Protein AF-W1Y203-F1 (afdb_monomer)

Radius of gyration: 29.79 Å; Cα contacts (8 Å, |Δi|>4): 24; chains: 1; bounding box: 66×45×80 Å

pLDDT: mean 70.26, std 14.31, range [42.28, 87.81]

Solvent-accessible surface area (backbone atoms only — not comparable to full-atom values): 5738 Å² total; per-residue (Å²): 137,87,85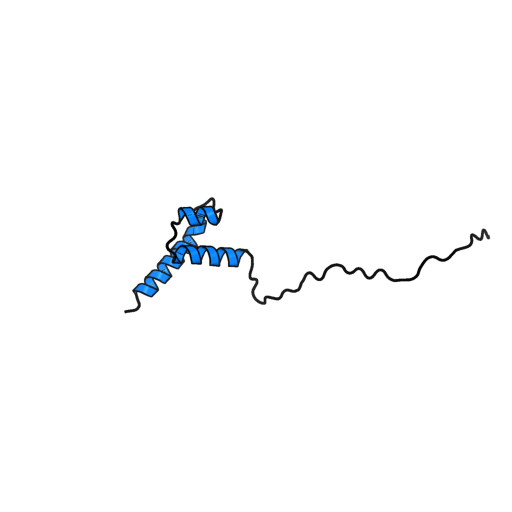,89,77,83,84,81,91,81,80,90,80,83,85,76,79,82,76,67,98,80,75,87,76,86,52,100,57,89,81,40,77,64,54,55,53,52,54,54,52,51,52,42,52,74,71,66,50,57,65,71,57,55,33,61,76,70,67,48,88,54,72,70,80,51,45,65,60,51,52,52,49,52,51,54,52,50,55,62,70,68,59,130

Organism: NCBI:txid408170

Sequence (84 aa):
VNHATALPLRTKTGFVTLTGISRLRICTIAVSAHTFRHSHIMHMLYHRQPRKVIQALAGHRDPRSMEVYTRVFALDMAATLAVP

Nearest PDB structures (foldseek):
  2r0q-assembly1_F  TM=8.733E-01  e=9.340E+00  Staphylococcus aureus

InterPro domains:
  IPR002104 Integrase, catalytic domain [PF00589] (30-73)
  IPR002104 Integrase, catalytic domain [PS51898] (1-82)
  IPR011010 DNA breaking-rejoining enzyme, catalytic core [SSF56349] (28-74)
  IPR013762 Integrase-like, catalytic domain superfamily [G3DSA:1.10.443.10] (8-83)

Foldseek 3Di:
DDDDDDDDDDDDDDDPPPPDPPDPPVDPDPPDVVVVLVVVLLVCVVVVHPLVVSCVVSVPPDCVVVVVSVVVVVVVVVVVVPPD

Structure (mmCIF, N/CA/C/O backbone):
data_AF-W1Y203-F1
#
_entry.id   AF-W1Y203-F1
#
loop_
_atom_site.group_PDB
_atom_site.id
_atom_site.type_symbol
_atom_site.label_atom_id
_atom_site.label_alt_id
_atom_site.label_comp_id
_atom_site.label_asym_id
_atom_site.label_entity_id
_atom_site.label_seq_id
_atom_site.pdbx_PDB_ins_code
_atom_site.Cartn_x
_atom_site.Cartn_y
_atom_site.Cartn_z
_atom_site.occupancy
_atom_site.B_iso_or_equiv
_atom_site.auth_seq_id
_atom_site.auth_comp_id
_atom_site.auth_asym_id
_atom_site.auth_atom_id
_atom_site.pdbx_PDB_model_num
ATOM 1 N N . VAL A 1 1 ? 51.460 30.615 53.982 1.00 49.81 1 VAL A N 1
ATOM 2 C CA . VAL A 1 1 ? 52.115 29.345 53.595 1.00 49.81 1 VAL A CA 1
ATOM 3 C C . VAL A 1 1 ? 51.698 28.291 54.614 1.00 49.81 1 VAL A C 1
ATOM 5 O O . VAL A 1 1 ? 51.899 28.525 55.795 1.00 49.81 1 VAL A O 1
ATOM 8 N N . ASN A 1 2 ? 51.087 27.199 54.135 1.00 46.75 2 ASN A N 1
ATOM 9 C CA . ASN A 1 2 ? 50.769 25.933 54.825 1.00 46.75 2 ASN A CA 1
ATOM 10 C C . ASN A 1 2 ? 49.530 25.865 55.741 1.00 46.75 2 ASN A C 1
ATOM 12 O O . ASN A 1 2 ? 49.631 26.006 56.952 1.00 46.75 2 ASN A O 1
ATOM 16 N N . HIS A 1 3 ? 48.394 25.456 55.168 1.00 47.28 3 HIS A N 1
ATOM 17 C CA . HIS A 1 3 ? 47.428 24.609 55.877 1.00 47.28 3 HIS A CA 1
ATOM 18 C C . HIS A 1 3 ? 47.245 23.316 55.077 1.00 47.28 3 HIS A C 1
ATOM 20 O O . HIS A 1 3 ? 46.551 23.282 54.064 1.00 47.28 3 HIS A O 1
ATOM 26 N N . ALA A 1 4 ? 47.934 22.264 55.515 1.00 52.38 4 ALA A N 1
ATOM 27 C CA . ALA A 1 4 ? 47.764 20.912 55.013 1.00 52.38 4 ALA A CA 1
ATOM 28 C C . ALA A 1 4 ? 46.403 20.368 55.470 1.00 52.38 4 ALA A C 1
ATOM 30 O O . ALA A 1 4 ? 46.127 20.312 56.666 1.00 52.38 4 ALA A O 1
ATOM 31 N N . THR A 1 5 ? 45.563 19.951 54.527 1.00 53.91 5 THR A N 1
ATOM 32 C CA . THR A 1 5 ? 44.390 19.111 54.798 1.00 53.91 5 THR A CA 1
ATOM 33 C C . THR A 1 5 ? 44.552 17.808 54.027 1.00 53.91 5 THR A C 1
ATOM 35 O O . THR A 1 5 ? 44.712 17.791 52.808 1.00 53.91 5 THR A O 1
ATOM 38 N N . ALA A 1 6 ? 44.628 16.723 54.792 1.00 55.72 6 ALA A N 1
ATOM 39 C CA . ALA A 1 6 ? 44.945 15.378 54.349 1.00 55.72 6 ALA A CA 1
ATOM 40 C C . ALA A 1 6 ? 43.836 14.767 53.473 1.00 55.72 6 ALA A C 1
ATOM 42 O O . ALA A 1 6 ? 42.650 14.887 53.780 1.00 55.72 6 ALA A O 1
A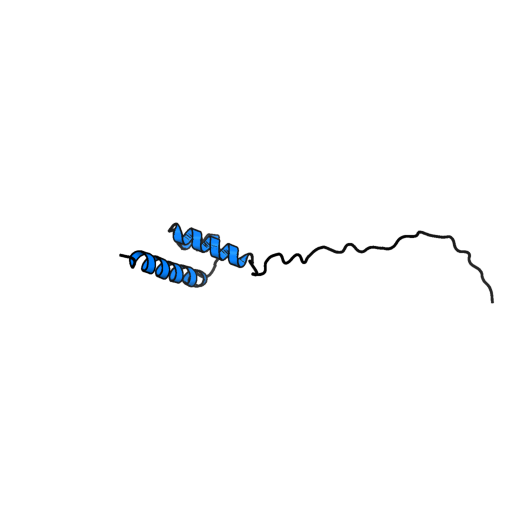TOM 43 N N . LEU A 1 7 ? 44.243 14.060 52.413 1.00 61.03 7 LEU A N 1
ATOM 44 C CA . LEU A 1 7 ? 43.398 13.120 51.667 1.00 61.03 7 LEU A CA 1
ATOM 45 C C . LEU A 1 7 ? 42.948 11.954 52.564 1.00 61.03 7 LEU A C 1
ATOM 47 O O . LEU A 1 7 ? 43.723 11.483 53.399 1.00 61.03 7 LEU A O 1
ATOM 51 N N . PRO A 1 8 ? 41.790 11.353 52.242 1.00 49.78 8 PRO A N 1
ATOM 52 C CA . PRO A 1 8 ? 41.826 9.916 51.982 1.00 49.78 8 PRO A CA 1
ATOM 53 C C . PRO A 1 8 ? 41.101 9.493 50.689 1.00 49.78 8 PRO A C 1
ATOM 55 O O . PRO A 1 8 ? 39.923 9.757 50.468 1.00 49.78 8 PRO A O 1
ATOM 58 N N . LEU A 1 9 ? 41.883 8.808 49.849 1.00 56.00 9 LEU A N 1
ATOM 59 C CA . LEU A 1 9 ? 41.576 7.742 48.883 1.00 56.00 9 LEU A CA 1
ATOM 60 C C . LEU A 1 9 ? 40.091 7.394 48.644 1.00 56.00 9 LEU A C 1
ATOM 62 O O . LEU A 1 9 ? 39.435 6.806 49.504 1.00 56.00 9 LEU A O 1
ATOM 66 N N . ARG A 1 10 ? 39.609 7.586 47.403 1.00 43.44 10 ARG A N 1
ATOM 67 C CA . ARG A 1 10 ? 38.373 6.945 46.924 1.00 43.44 10 ARG A CA 1
ATOM 68 C C . ARG A 1 10 ? 38.426 6.555 45.437 1.00 43.44 10 ARG A C 1
ATOM 70 O O . ARG A 1 10 ? 38.357 7.389 44.547 1.00 43.44 10 ARG A O 1
ATOM 77 N N . THR A 1 11 ? 38.554 5.238 45.261 1.00 49.91 11 THR A N 1
ATOM 78 C CA . THR A 1 11 ? 38.112 4.344 44.170 1.00 49.91 11 THR A CA 1
ATOM 79 C C . THR A 1 11 ? 38.584 4.570 42.728 1.00 49.91 11 THR A C 1
ATOM 81 O O . THR A 1 11 ? 38.124 5.450 42.008 1.00 49.91 11 THR A O 1
ATOM 84 N N . LYS A 1 12 ? 39.416 3.612 42.297 1.00 51.19 12 LYS A N 1
ATOM 85 C CA . LYS A 1 12 ? 39.644 3.161 40.921 1.00 51.19 12 LYS A CA 1
ATOM 86 C C . LYS A 1 12 ? 38.331 2.917 40.162 1.00 51.19 12 LYS A C 1
ATOM 88 O O . LYS A 1 12 ? 37.398 2.353 40.732 1.00 51.19 12 LYS A O 1
ATOM 93 N N . THR A 1 13 ? 38.408 3.124 38.846 1.00 46.12 13 THR A N 1
ATOM 94 C CA . THR A 1 13 ? 37.827 2.312 37.749 1.00 46.12 13 THR A CA 1
ATOM 95 C C . THR A 1 13 ? 36.970 3.150 36.805 1.00 46.12 13 THR A C 1
ATOM 97 O O . THR A 1 13 ? 35.988 3.766 37.203 1.00 46.12 13 THR A O 1
ATOM 100 N N . GLY A 1 14 ? 37.415 3.190 35.548 1.00 46.28 14 GLY A N 1
ATOM 101 C CA . GLY A 1 14 ? 36.886 4.022 34.479 1.00 46.28 14 GLY A CA 1
ATOM 102 C C . GLY A 1 14 ? 35.400 3.813 34.220 1.00 46.28 14 GLY A C 1
ATOM 103 O O . GLY A 1 14 ? 34.888 2.696 34.199 1.00 46.28 14 GLY A O 1
ATOM 104 N N . PHE A 1 15 ? 34.726 4.929 33.982 1.00 42.28 15 PHE A N 1
ATOM 105 C CA . PHE A 1 15 ? 33.361 4.963 33.501 1.00 42.28 15 PHE A CA 1
ATOM 106 C C . PHE A 1 15 ? 33.378 4.610 32.007 1.00 42.28 15 PHE A C 1
ATOM 108 O O . PHE A 1 15 ? 33.566 5.468 31.147 1.00 42.28 15 PHE A O 1
ATOM 115 N N . VAL A 1 16 ? 33.261 3.319 31.690 1.00 56.06 16 VAL A N 1
ATOM 116 C CA . VAL A 1 16 ? 32.920 2.875 30.334 1.00 56.06 16 VAL A CA 1
ATOM 117 C C . VAL A 1 16 ? 31.450 3.221 30.128 1.00 56.06 16 VAL A C 1
ATOM 119 O O . VAL A 1 16 ? 30.563 2.492 30.569 1.00 56.06 16 VAL A O 1
ATOM 122 N N . THR A 1 17 ? 31.177 4.356 29.485 1.00 53.22 17 THR A N 1
ATOM 123 C CA . THR A 1 17 ? 29.821 4.699 29.057 1.00 53.22 17 THR A CA 1
ATOM 124 C C . THR A 1 17 ? 29.430 3.773 27.907 1.00 53.22 17 THR A C 1
ATOM 126 O O . THR A 1 17 ? 29.724 4.029 26.742 1.00 53.22 17 THR A O 1
ATOM 129 N N . LEU A 1 18 ? 28.774 2.665 28.240 1.00 56.75 18 LEU A N 1
ATOM 130 C CA . LEU A 1 18 ? 28.115 1.762 27.297 1.00 56.75 18 LEU A CA 1
ATOM 131 C C . LEU A 1 18 ? 26.821 2.421 26.781 1.00 56.75 18 LEU A C 1
ATOM 133 O O . LEU A 1 18 ? 25.714 1.946 27.023 1.00 56.75 18 LEU A O 1
ATOM 137 N N . THR A 1 19 ? 26.938 3.549 26.075 1.00 56.91 19 THR A N 1
ATOM 138 C CA . THR A 1 19 ? 25.795 4.134 25.365 1.00 56.91 19 THR A CA 1
ATOM 139 C C . THR A 1 19 ? 25.620 3.404 24.042 1.00 56.91 19 THR A C 1
ATOM 141 O O . THR A 1 19 ? 26.226 3.750 23.034 1.00 56.91 19 THR A O 1
ATOM 144 N N . GLY A 1 20 ? 24.764 2.387 24.075 1.00 48.03 20 GLY A N 1
ATOM 145 C CA . GLY A 1 20 ? 23.831 2.103 22.992 1.00 48.03 20 GLY A CA 1
ATOM 146 C C . GLY A 1 20 ? 24.444 1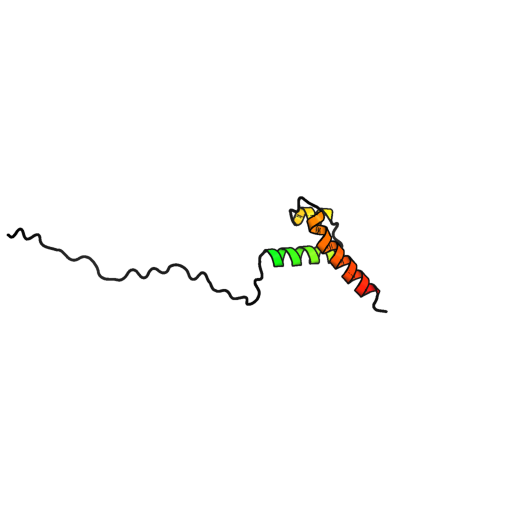.721 21.649 1.00 48.03 20 GLY A C 1
ATOM 147 O O . GLY A 1 20 ? 24.640 2.546 20.759 1.00 48.03 20 GLY A O 1
ATOM 148 N N . ILE A 1 21 ? 24.573 0.415 21.447 1.00 60.06 21 ILE A N 1
ATOM 149 C CA . ILE A 1 21 ? 24.532 -0.223 20.131 1.00 60.06 21 ILE A CA 1
ATOM 150 C C . ILE A 1 21 ? 23.213 0.204 19.457 1.00 60.06 21 ILE A C 1
ATOM 152 O O . ILE A 1 21 ? 22.155 -0.359 19.712 1.00 60.06 21 ILE A O 1
ATOM 156 N N . SER A 1 22 ? 23.227 1.267 18.654 1.00 52.16 22 SER A N 1
ATOM 157 C CA . SER A 1 22 ? 22.024 1.774 17.969 1.00 52.16 22 SER A CA 1
ATOM 158 C C . SER A 1 22 ? 22.315 2.259 16.557 1.00 52.16 22 SER A C 1
ATOM 160 O O . SER A 1 22 ? 21.754 3.243 16.078 1.00 52.16 22 SER A O 1
ATOM 162 N N . ARG A 1 23 ? 23.175 1.534 15.837 1.00 54.38 23 ARG A N 1
ATOM 163 C CA . ARG A 1 23 ? 23.209 1.673 14.380 1.00 54.38 23 ARG A CA 1
ATOM 164 C C . ARG A 1 23 ? 23.672 0.427 13.649 1.00 54.38 23 ARG A C 1
ATOM 166 O O . ARG A 1 23 ? 24.473 0.508 12.724 1.00 54.38 23 ARG A O 1
ATOM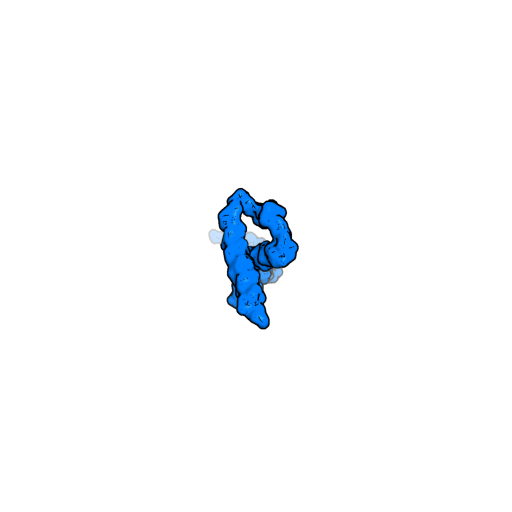 173 N N . LEU A 1 24 ? 23.100 -0.722 14.001 1.00 54.34 24 LEU A N 1
ATOM 174 C CA . LEU A 1 24 ? 23.110 -1.856 13.086 1.00 54.34 24 LEU A CA 1
ATOM 175 C C . LEU A 1 24 ? 22.147 -1.537 11.925 1.00 54.34 24 LEU A C 1
ATOM 177 O O . LEU A 1 24 ? 20.971 -1.885 11.950 1.00 54.34 24 LEU A O 1
ATOM 181 N N . ARG A 1 25 ? 22.615 -0.792 10.915 1.00 53.50 25 ARG A N 1
ATOM 182 C CA . ARG A 1 25 ? 21.913 -0.673 9.627 1.00 53.50 25 ARG A CA 1
ATOM 183 C C . ARG A 1 25 ? 22.181 -1.951 8.836 1.00 53.50 25 ARG A C 1
ATOM 185 O O . ARG A 1 25 ? 23.065 -1.991 7.994 1.00 53.50 25 ARG A O 1
ATOM 192 N N . ILE A 1 26 ? 21.411 -2.987 9.145 1.00 60.75 26 ILE A N 1
ATOM 193 C CA . ILE A 1 26 ? 21.449 -4.304 8.488 1.00 60.75 26 ILE A CA 1
ATOM 194 C C . ILE A 1 26 ? 20.729 -4.352 7.132 1.00 60.75 26 ILE A C 1
ATOM 196 O O . ILE A 1 26 ? 20.629 -5.422 6.547 1.00 60.75 26 ILE A O 1
ATOM 200 N N . CYS A 1 27 ? 20.260 -3.230 6.580 1.00 48.19 27 CYS A N 1
ATOM 201 C CA . CYS A 1 27 ? 19.609 -3.245 5.271 1.00 48.19 27 CYS A CA 1
ATOM 202 C C . CYS A 1 27 ? 20.219 -2.183 4.354 1.00 48.19 27 CYS A C 1
ATOM 204 O O . CYS A 1 27 ? 20.091 -0.980 4.592 1.00 48.19 27 CYS A O 1
ATOM 206 N N . THR A 1 28 ? 20.870 -2.650 3.290 1.00 58.84 28 THR A N 1
ATOM 207 C CA . THR A 1 28 ? 21.378 -1.851 2.162 1.00 58.84 28 THR A CA 1
ATOM 208 C C . THR A 1 28 ? 20.259 -1.101 1.432 1.00 58.84 28 THR A C 1
ATOM 210 O O . THR A 1 28 ? 20.507 -0.088 0.785 1.00 58.84 28 THR A O 1
ATOM 213 N N . ILE A 1 29 ? 19.012 -1.545 1.604 1.00 64.38 29 ILE A N 1
ATOM 214 C CA . ILE A 1 29 ? 17.791 -0.879 1.159 1.00 64.38 29 ILE A CA 1
ATOM 215 C C . ILE A 1 29 ? 17.039 -0.441 2.417 1.00 64.38 29 ILE A C 1
ATOM 217 O O . ILE A 1 29 ? 16.803 -1.251 3.312 1.00 64.38 29 ILE A O 1
ATOM 221 N N . ALA A 1 30 ? 16.662 0.833 2.519 1.00 60.97 30 ALA A N 1
ATOM 222 C CA . ALA A 1 30 ? 15.906 1.343 3.660 1.00 60.97 30 ALA A CA 1
ATOM 223 C C . ALA A 1 30 ? 14.464 0.796 3.647 1.00 60.97 30 ALA A C 1
ATOM 225 O O . ALA A 1 30 ? 13.530 1.483 3.239 1.00 60.97 30 ALA A O 1
ATOM 226 N N . VAL A 1 31 ? 14.279 -0.451 4.086 1.00 67.38 31 VAL A N 1
ATOM 227 C CA . VAL A 1 31 ? 12.955 -1.031 4.327 1.00 67.38 31 VAL A CA 1
ATOM 228 C C . VAL A 1 31 ? 12.379 -0.334 5.556 1.00 67.38 31 VAL A C 1
ATOM 230 O O . VAL A 1 31 ? 12.735 -0.626 6.695 1.00 67.38 31 VAL A O 1
ATOM 233 N N . SER A 1 32 ? 11.547 0.671 5.303 1.00 76.69 32 SER A N 1
ATOM 234 C CA . SER A 1 32 ? 10.865 1.453 6.331 1.00 76.69 32 SER A CA 1
ATOM 235 C C . SER A 1 32 ? 9.520 0.808 6.669 1.00 76.69 32 SER A C 1
ATOM 237 O O . SER A 1 32 ? 8.947 0.086 5.851 1.00 76.69 32 SER A O 1
ATOM 239 N N . ALA A 1 33 ? 8.943 1.145 7.829 1.00 79.50 33 ALA A N 1
ATOM 240 C CA . ALA A 1 33 ? 7.538 0.855 8.140 1.00 79.50 33 ALA A CA 1
ATOM 241 C C . ALA A 1 33 ? 6.585 1.324 7.017 1.00 79.50 33 ALA A C 1
ATOM 243 O O . ALA A 1 33 ? 5.505 0.770 6.821 1.00 79.50 33 ALA A O 1
ATOM 244 N N . HIS A 1 34 ? 7.009 2.318 6.226 1.00 79.38 34 HIS A N 1
ATOM 245 C CA . HIS A 1 34 ? 6.325 2.724 5.004 1.00 79.38 34 HIS A CA 1
ATOM 246 C C . HIS A 1 34 ? 6.233 1.600 3.961 1.00 79.38 34 HIS A C 1
ATOM 248 O O . HIS A 1 34 ? 5.149 1.347 3.447 1.00 79.38 34 HIS A O 1
ATOM 254 N N . THR A 1 35 ? 7.329 0.895 3.686 1.00 83.19 35 THR A N 1
ATOM 255 C CA . THR A 1 35 ? 7.391 -0.203 2.709 1.00 83.19 35 THR A CA 1
ATOM 256 C C . THR A 1 35 ? 6.504 -1.375 3.127 1.00 83.19 35 THR A C 1
ATOM 258 O O . THR A 1 35 ? 5.805 -1.944 2.295 1.00 83.19 35 THR A O 1
ATOM 261 N N . PHE A 1 36 ? 6.460 -1.684 4.427 1.00 84.31 36 PHE A N 1
ATOM 262 C CA . PHE A 1 36 ? 5.546 -2.693 4.970 1.00 84.31 36 PHE A CA 1
ATOM 263 C C . PHE A 1 36 ? 4.072 -2.287 4.813 1.00 84.31 36 PHE A C 1
ATOM 265 O O . PHE A 1 36 ? 3.224 -3.098 4.448 1.00 84.31 36 PHE A O 1
ATOM 272 N N . ARG A 1 37 ? 3.755 -1.002 5.023 1.00 84.50 37 ARG A N 1
ATOM 273 C CA . ARG A 1 37 ? 2.405 -0.482 4.764 1.00 84.50 37 ARG A CA 1
ATOM 274 C C . ARG A 1 37 ? 2.020 -0.617 3.287 1.00 84.50 37 ARG A C 1
ATOM 276 O O . ARG A 1 37 ? 0.887 -0.985 2.994 1.00 84.50 37 ARG A O 1
ATOM 283 N N . HIS A 1 38 ? 2.955 -0.364 2.369 1.00 84.88 38 HIS A N 1
ATOM 284 C CA . HIS A 1 38 ? 2.743 -0.548 0.927 1.00 84.88 38 HIS A CA 1
ATOM 285 C C . HIS A 1 38 ? 2.441 -2.006 0.570 1.00 84.88 38 HIS A C 1
ATOM 287 O O . HIS A 1 38 ? 1.444 -2.269 -0.102 1.00 84.88 38 HIS A O 1
ATOM 293 N N . SER A 1 39 ? 3.255 -2.956 1.043 1.00 86.69 39 SER A N 1
ATOM 294 C CA . SER A 1 39 ? 3.048 -4.378 0.745 1.00 86.69 39 SER A CA 1
ATOM 295 C C . SER A 1 39 ? 1.733 -4.907 1.324 1.00 86.69 39 SER A C 1
ATOM 297 O O . SER A 1 39 ? 1.032 -5.663 0.653 1.00 86.69 39 SER A O 1
ATOM 299 N N . HIS A 1 40 ? 1.336 -4.452 2.515 1.00 87.00 40 HIS A N 1
ATOM 300 C CA . HIS A 1 40 ? 0.054 -4.814 3.123 1.00 87.00 40 HIS A CA 1
ATOM 301 C C . HIS A 1 40 ? -1.158 -4.298 2.323 1.00 87.00 40 HIS A C 1
ATOM 303 O O . HIS A 1 40 ? -2.117 -5.041 2.102 1.00 87.00 40 HIS A O 1
ATOM 309 N N . ILE A 1 41 ? -1.111 -3.049 1.841 1.00 87.81 41 ILE A N 1
ATOM 310 C CA . ILE A 1 41 ? -2.180 -2.463 1.015 1.00 87.81 41 ILE A CA 1
ATOM 311 C C . ILE A 1 41 ? -2.302 -3.199 -0.323 1.00 87.81 41 ILE A C 1
ATOM 313 O O . ILE A 1 41 ? -3.416 -3.541 -0.722 1.00 87.81 41 ILE A O 1
ATOM 317 N N . MET A 1 42 ? -1.177 -3.483 -0.991 1.00 87.62 42 MET A N 1
ATOM 318 C CA . MET A 1 42 ? -1.179 -4.250 -2.242 1.00 87.62 42 MET A CA 1
ATOM 319 C C . MET A 1 42 ? -1.757 -5.647 -2.040 1.00 87.62 42 MET A C 1
ATOM 321 O O . MET A 1 42 ? -2.633 -6.055 -2.797 1.00 87.62 42 MET A O 1
ATOM 325 N N . HIS A 1 43 ? -1.343 -6.347 -0.981 1.00 87.25 43 HIS A N 1
ATOM 326 C CA . HIS A 1 43 ? -1.863 -7.672 -0.650 1.00 87.25 43 HIS A CA 1
ATOM 327 C C . HIS A 1 43 ? -3.395 -7.670 -0.514 1.00 87.25 43 HIS A C 1
ATOM 329 O O . HIS A 1 43 ? -4.071 -8.504 -1.112 1.00 87.25 43 HIS A O 1
ATOM 335 N N . MET A 1 44 ? -3.974 -6.700 0.200 1.00 87.31 44 MET A N 1
ATOM 336 C CA . MET A 1 44 ? -5.435 -6.584 0.301 1.00 87.31 44 MET A CA 1
ATOM 337 C C . MET A 1 44 ? -6.114 -6.249 -1.037 1.00 87.31 44 MET A C 1
ATOM 339 O O . MET A 1 44 ? -7.220 -6.731 -1.289 1.00 87.31 44 MET A O 1
ATOM 343 N N . LEU A 1 45 ? -5.474 -5.446 -1.898 1.00 85.19 45 LEU A N 1
ATOM 344 C CA . LEU A 1 45 ? -6.002 -5.131 -3.230 1.00 85.19 45 LEU A CA 1
ATOM 345 C C . LEU A 1 45 ? -6.058 -6.371 -4.134 1.00 85.19 45 LEU A C 1
ATOM 347 O O . LEU A 1 45 ? -7.069 -6.578 -4.808 1.00 85.19 45 LEU A O 1
ATOM 351 N N . TYR A 1 46 ? -5.023 -7.218 -4.104 1.00 83.06 46 TYR A N 1
ATOM 352 C CA . TYR A 1 46 ? -5.002 -8.485 -4.844 1.00 83.06 46 TYR A CA 1
ATOM 353 C C . TYR A 1 46 ? -6.114 -9.437 -4.399 1.00 83.06 46 TYR A C 1
ATOM 355 O O . TYR A 1 46 ? -6.795 -10.020 -5.240 1.00 83.06 46 TYR A O 1
ATOM 363 N N . HIS A 1 47 ? -6.389 -9.506 -3.093 1.00 86.19 47 HIS A N 1
ATOM 364 C CA . HIS A 1 47 ? -7.519 -10.263 -2.528 1.00 86.19 47 HIS A CA 1
ATOM 365 C C . HIS A 1 47 ? -8.890 -9.590 -2.731 1.00 86.19 47 HIS A C 1
ATOM 367 O O . HIS A 1 47 ? -9.859 -9.940 -2.056 1.00 86.19 47 HIS A O 1
ATOM 373 N N . ARG A 1 48 ? -8.990 -8.612 -3.647 1.00 79.62 48 ARG A N 1
ATOM 374 C CA . ARG A 1 48 ? -10.228 -7.914 -4.045 1.00 79.62 48 ARG A CA 1
ATOM 375 C C . ARG A 1 48 ? -10.981 -7.266 -2.878 1.00 79.62 48 ARG A C 1
ATOM 377 O O . ARG A 1 48 ? -12.197 -7.082 -2.955 1.00 79.62 48 ARG A O 1
ATOM 384 N N . GLN A 1 49 ? -10.285 -6.890 -1.804 1.00 83.38 49 GLN A N 1
ATOM 385 C CA . GLN A 1 49 ? -10.937 -6.246 -0.667 1.00 83.38 49 GLN A CA 1
ATOM 386 C C . GLN A 1 49 ? -11.507 -4.876 -1.075 1.00 83.38 49 GLN A C 1
ATOM 388 O O . GLN A 1 49 ? -10.873 -4.124 -1.827 1.00 83.38 49 GLN A O 1
ATOM 393 N N . PRO A 1 50 ? -12.708 -4.511 -0.591 1.00 80.19 50 PRO A N 1
ATOM 394 C CA . PRO A 1 50 ? -13.324 -3.244 -0.946 1.00 80.19 50 PRO A CA 1
ATOM 395 C C . PRO A 1 50 ? -12.451 -2.075 -0.480 1.00 80.19 50 PRO A C 1
ATOM 397 O O . PRO A 1 50 ? -12.045 -1.988 0.680 1.00 80.19 50 PRO A O 1
ATOM 400 N N . ARG A 1 51 ? -12.211 -1.118 -1.386 1.00 79.44 51 ARG A N 1
ATOM 401 C CA . ARG A 1 51 ? -11.310 0.032 -1.171 1.00 79.44 51 ARG A CA 1
ATOM 402 C C . ARG A 1 51 ? -11.626 0.824 0.100 1.00 79.44 51 ARG A C 1
ATOM 404 O O . ARG A 1 51 ? -10.708 1.329 0.732 1.00 79.44 51 ARG A O 1
ATOM 411 N N . LYS A 1 52 ? -12.901 0.898 0.497 1.00 82.31 52 LYS A N 1
ATOM 412 C CA . LYS A 1 52 ? -13.342 1.575 1.728 1.00 82.31 52 LYS A CA 1
ATOM 413 C C . LYS A 1 52 ? -12.777 0.920 2.994 1.00 82.31 52 LYS A C 1
ATOM 415 O O . LYS A 1 52 ? -12.388 1.625 3.917 1.00 82.31 52 LYS A O 1
ATOM 420 N N . VAL A 1 53 ? -12.695 -0.411 3.016 1.00 82.81 53 VAL A N 1
ATOM 421 C CA . VAL A 1 53 ? -12.149 -1.175 4.148 1.00 82.81 53 VAL A CA 1
ATOM 422 C C . VAL A 1 53 ? -10.637 -0.994 4.209 1.00 82.81 53 VAL A C 1
ATOM 424 O O . VAL A 1 53 ? -10.105 -0.623 5.248 1.00 82.81 53 VAL A O 1
ATOM 427 N N . ILE A 1 54 ? -9.954 -1.125 3.071 1.00 85.00 54 ILE A N 1
ATOM 428 C CA . ILE A 1 54 ? -8.504 -0.900 2.980 1.00 85.00 54 ILE A CA 1
ATOM 429 C C . ILE A 1 54 ? -8.137 0.532 3.392 1.00 85.00 54 ILE A C 1
ATOM 431 O O . ILE A 1 54 ? -7.158 0.742 4.100 1.00 85.00 54 ILE A O 1
ATOM 435 N N . GLN A 1 55 ? -8.935 1.521 2.985 1.00 85.19 55 GLN A N 1
ATOM 436 C CA . GLN A 1 55 ? -8.735 2.920 3.353 1.00 85.19 55 GLN A CA 1
ATOM 437 C C . GLN A 1 55 ? -8.859 3.137 4.868 1.00 85.19 55 GLN A C 1
ATOM 439 O O . GLN A 1 55 ? -8.031 3.843 5.447 1.00 85.19 55 GLN A O 1
ATOM 444 N N . ALA A 1 56 ? -9.857 2.511 5.501 1.00 84.62 56 ALA A N 1
ATOM 445 C CA . ALA A 1 56 ? -10.035 2.549 6.948 1.00 84.62 56 ALA A CA 1
ATOM 446 C C . ALA A 1 56 ? -8.864 1.872 7.686 1.00 84.62 56 ALA A C 1
ATOM 448 O O . ALA A 1 56 ? -8.332 2.451 8.629 1.00 84.62 56 ALA A O 1
ATOM 449 N N . LEU A 1 57 ? -8.400 0.707 7.212 1.00 82.81 57 LEU A N 1
ATOM 450 C CA . LEU A 1 57 ? -7.237 -0.003 7.767 1.00 82.81 57 LEU A CA 1
ATOM 451 C C . LEU A 1 57 ? -5.919 0.764 7.587 1.00 82.81 57 LEU A C 1
ATOM 453 O O . LEU A 1 57 ? -5.077 0.771 8.480 1.00 82.81 57 LEU A O 1
ATOM 457 N N . ALA A 1 58 ? -5.735 1.434 6.450 1.00 81.56 58 ALA A N 1
ATOM 458 C CA . ALA A 1 58 ? -4.553 2.247 6.177 1.00 81.56 58 ALA A CA 1
ATOM 459 C C . ALA A 1 58 ? -4.567 3.602 6.913 1.00 81.56 58 ALA A C 1
ATOM 461 O O . ALA A 1 58 ? -3.572 4.328 6.870 1.00 81.56 58 ALA A O 1
ATOM 462 N N . GLY A 1 59 ? -5.684 3.967 7.557 1.00 82.56 59 GLY A N 1
ATOM 463 C CA . GLY A 1 59 ? -5.852 5.253 8.240 1.00 82.56 59 GLY A CA 1
ATOM 464 C C . GLY A 1 59 ? -5.848 6.456 7.291 1.00 82.56 59 GLY A C 1
ATOM 465 O O . GLY A 1 59 ? -5.535 7.575 7.698 1.00 82.56 59 GLY A O 1
ATOM 466 N N . HIS A 1 60 ? -6.153 6.251 6.008 1.00 84.06 60 HIS A N 1
ATOM 467 C CA . HIS A 1 60 ? -6.121 7.314 5.009 1.00 84.06 60 HIS A CA 1
ATOM 468 C C . HIS A 1 60 ? -7.403 8.159 5.073 1.00 84.06 60 HIS A C 1
ATOM 470 O O . HIS A 1 60 ? -8.472 7.713 4.654 1.00 84.06 60 HIS A O 1
ATOM 476 N N . ARG A 1 61 ? -7.290 9.413 5.535 1.00 74.81 61 ARG A N 1
ATOM 477 C CA . ARG A 1 61 ? -8.388 10.400 5.473 1.00 74.81 61 ARG A CA 1
ATOM 478 C C . ARG A 1 61 ? -8.813 10.704 4.038 1.00 74.81 61 ARG A C 1
ATOM 480 O O . ARG A 1 61 ? -10.004 10.797 3.763 1.00 74.81 61 ARG A O 1
ATOM 487 N N . ASP A 1 62 ? -7.843 10.784 3.129 1.00 76.94 62 ASP A N 1
ATOM 488 C CA . ASP A 1 62 ? -8.086 11.114 1.730 1.00 76.94 62 ASP A CA 1
ATOM 489 C C . ASP A 1 62 ? -8.037 9.878 0.823 1.00 76.94 62 ASP A C 1
ATOM 491 O O . ASP A 1 62 ? -7.065 9.114 0.857 1.00 76.94 62 ASP A O 1
ATOM 495 N N . PRO A 1 63 ? -9.028 9.703 -0.071 1.00 72.12 63 PRO A N 1
ATOM 496 C CA . PRO A 1 63 ? -9.045 8.593 -1.020 1.00 72.12 63 PRO A CA 1
ATOM 497 C C . PRO A 1 63 ? -7.967 8.731 -2.106 1.00 72.12 63 PRO A C 1
ATOM 499 O O . PRO A 1 63 ? -7.608 7.739 -2.740 1.00 72.12 63 PRO A O 1
ATOM 502 N N . ARG A 1 64 ? -7.401 9.932 -2.297 1.00 77.12 64 ARG A N 1
ATOM 503 C CA . ARG A 1 64 ? -6.324 10.192 -3.267 1.00 77.12 64 ARG A CA 1
ATOM 504 C C . ARG A 1 64 ? -5.075 9.356 -2.995 1.00 77.12 64 ARG A C 1
ATOM 506 O O . ARG A 1 64 ? -4.468 8.838 -3.928 1.00 77.12 64 ARG A O 1
ATOM 513 N N . SER A 1 65 ? -4.751 9.120 -1.725 1.00 74.94 65 SER A N 1
ATOM 514 C CA . SER A 1 65 ? -3.618 8.275 -1.322 1.00 74.94 65 SER A CA 1
ATOM 515 C C . SER A 1 65 ? -3.785 6.804 -1.727 1.00 74.94 65 SER A C 1
ATOM 517 O O . SER A 1 65 ? -2.806 6.067 -1.781 1.00 74.94 65 SER A O 1
ATOM 519 N N . MET A 1 66 ? -5.013 6.371 -2.037 1.00 81.62 66 MET A N 1
ATOM 520 C CA . MET A 1 66 ? -5.337 5.024 -2.523 1.00 81.62 66 MET A CA 1
ATOM 521 C C . MET A 1 66 ? -5.349 4.919 -4.058 1.00 81.62 66 MET A C 1
ATOM 523 O O . MET A 1 66 ? -5.365 3.809 -4.597 1.00 81.62 66 MET A O 1
ATOM 527 N N . GLU A 1 67 ? -5.363 6.039 -4.789 1.00 82.81 67 GLU A N 1
ATOM 528 C CA . GLU A 1 67 ? -5.435 6.027 -6.256 1.00 82.81 67 GLU A CA 1
ATOM 529 C C . GLU A 1 67 ? -4.185 5.430 -6.893 1.00 82.81 67 GLU A C 1
ATOM 531 O O . GLU A 1 67 ? -4.311 4.660 -7.839 1.00 82.81 67 GLU A O 1
ATOM 536 N N . VAL A 1 68 ? -3.000 5.721 -6.347 1.00 81.75 68 VAL A N 1
ATOM 537 C CA . VAL A 1 68 ? -1.730 5.162 -6.840 1.00 81.75 68 VAL A CA 1
ATOM 538 C C . VAL A 1 68 ? -1.769 3.632 -6.797 1.00 81.75 68 VAL A C 1
ATOM 540 O O . VAL A 1 68 ? -1.491 2.983 -7.801 1.00 81.7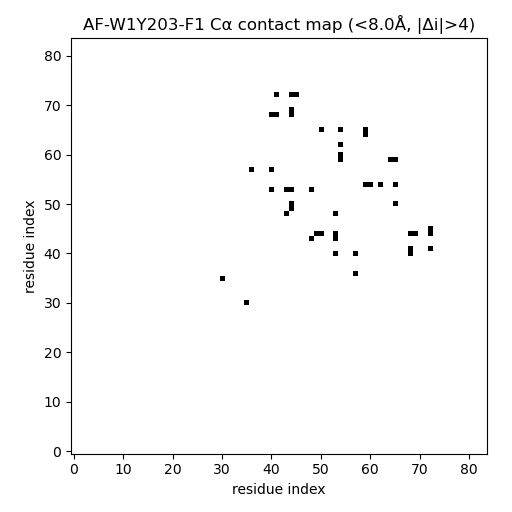5 68 VAL A O 1
ATOM 543 N N . TYR A 1 69 ? -2.229 3.054 -5.683 1.00 79.56 69 TYR A N 1
ATOM 544 C CA . TYR A 1 69 ? -2.354 1.601 -5.531 1.00 79.56 69 TYR A CA 1
ATOM 545 C C . TYR A 1 69 ? -3.393 0.998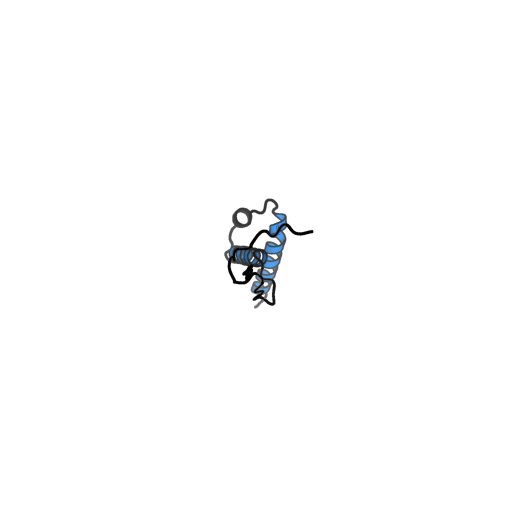 -6.479 1.00 79.56 69 TYR A C 1
ATOM 547 O O . TYR A 1 69 ? -3.180 -0.066 -7.049 1.00 79.56 69 TYR A O 1
ATOM 555 N N . THR A 1 70 ? -4.505 1.705 -6.695 1.00 80.31 70 THR A N 1
ATOM 556 C CA . THR A 1 70 ? -5.582 1.230 -7.575 1.00 80.31 70 THR A CA 1
ATOM 557 C C . THR A 1 70 ? -5.170 1.278 -9.052 1.00 80.31 70 THR A C 1
ATOM 559 O O . THR A 1 70 ? -5.518 0.377 -9.808 1.00 80.31 70 THR A O 1
ATOM 562 N N . ARG A 1 71 ? -4.400 2.296 -9.468 1.00 82.12 71 ARG A N 1
ATOM 563 C CA . ARG A 1 71 ? -3.863 2.417 -10.836 1.00 82.12 71 ARG A CA 1
ATOM 564 C C . ARG A 1 71 ? -2.839 1.324 -11.135 1.00 82.12 71 ARG A C 1
ATOM 566 O O . ARG A 1 71 ? -2.927 0.702 -12.185 1.00 82.12 71 ARG A O 1
ATOM 573 N N . VAL A 1 72 ? -1.917 1.062 -10.206 1.00 78.88 72 VAL A N 1
ATOM 574 C CA . VAL A 1 72 ? -0.922 -0.016 -10.351 1.00 78.88 72 VAL A CA 1
ATOM 575 C C . VAL A 1 72 ? -1.606 -1.378 -10.444 1.00 78.88 72 VAL A C 1
ATOM 577 O O . VAL A 1 72 ? -1.294 -2.155 -11.337 1.00 78.88 72 VAL A O 1
ATOM 580 N N . PHE A 1 73 ? -2.601 -1.637 -9.595 1.00 78.75 73 PHE A N 1
ATOM 581 C CA . PHE A 1 73 ? -3.379 -2.872 -9.668 1.00 78.75 73 PHE A CA 1
ATOM 582 C C . PHE A 1 73 ? -4.137 -3.025 -10.994 1.00 78.75 73 PHE A C 1
ATOM 584 O O . PHE A 1 73 ? -4.150 -4.106 -11.570 1.00 78.75 73 PHE A O 1
ATOM 591 N N . ALA A 1 74 ? -4.753 -1.954 -11.507 1.00 81.88 74 ALA A N 1
ATOM 592 C CA . ALA A 1 74 ? -5.439 -1.996 -12.799 1.00 81.88 74 ALA A CA 1
ATOM 593 C C . ALA A 1 74 ? -4.478 -2.315 -13.958 1.00 81.88 74 ALA A C 1
ATOM 595 O O . ALA A 1 74 ? -4.844 -3.080 -14.848 1.00 81.88 74 ALA A O 1
ATOM 596 N N . LEU A 1 75 ? -3.255 -1.773 -13.922 1.00 83.69 75 LEU A N 1
ATOM 597 C CA . LEU A 1 75 ? -2.203 -2.088 -14.893 1.00 83.69 75 LEU A CA 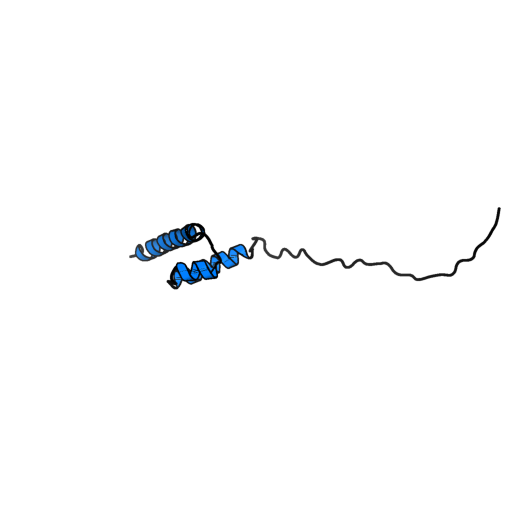1
ATOM 598 C C . LEU A 1 75 ? -1.774 -3.559 -14.815 1.00 83.69 75 LEU A C 1
ATOM 600 O O . LEU A 1 75 ? -1.713 -4.223 -15.844 1.00 83.69 75 LEU A O 1
ATOM 604 N N . ASP A 1 76 ? -1.524 -4.077 -13.613 1.00 78.94 76 ASP A N 1
ATOM 605 C CA . ASP A 1 76 ? -1.076 -5.462 -13.409 1.00 78.94 76 ASP A CA 1
ATOM 606 C C . ASP A 1 76 ? -2.158 -6.492 -13.788 1.00 78.94 76 ASP A C 1
ATOM 608 O O . ASP A 1 76 ? -1.902 -7.495 -14.456 1.00 78.94 76 ASP A O 1
ATOM 612 N N . MET A 1 77 ? -3.416 -6.188 -13.460 1.00 76.31 77 MET A N 1
ATOM 613 C CA . MET A 1 77 ? -4.574 -6.968 -13.897 1.00 76.31 77 MET A CA 1
ATOM 614 C C . MET A 1 77 ? -4.731 -6.965 -15.421 1.00 76.31 77 MET A C 1
ATOM 616 O O . MET A 1 77 ? -5.017 -8.008 -16.001 1.00 76.31 77 MET A O 1
ATOM 620 N N . ALA A 1 78 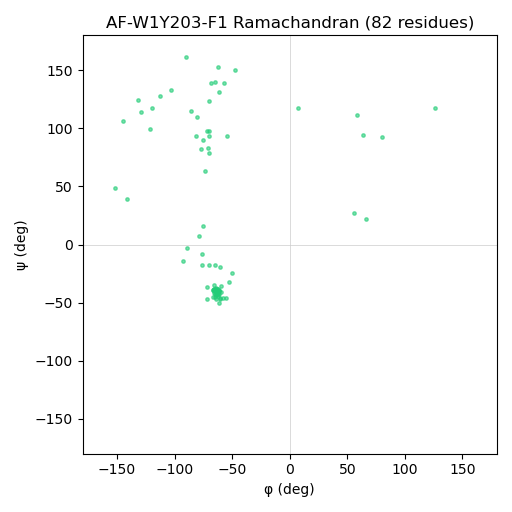? -4.553 -5.812 -16.074 1.00 78.81 78 ALA A N 1
ATOM 621 C CA . ALA A 1 78 ? -4.620 -5.712 -17.530 1.00 78.81 78 ALA A CA 1
ATOM 622 C C . ALA A 1 78 ? -3.479 -6.487 -18.202 1.00 78.81 78 ALA A C 1
ATOM 624 O O . ALA A 1 78 ? -3.722 -7.176 -19.187 1.00 78.81 78 ALA A O 1
ATOM 625 N N . ALA A 1 79 ? -2.267 -6.437 -17.643 1.00 76.88 79 ALA A N 1
ATOM 626 C CA . ALA A 1 79 ? -1.139 -7.235 -18.113 1.00 76.88 79 ALA A CA 1
ATOM 627 C C . ALA A 1 79 ? -1.411 -8.742 -17.977 1.00 76.88 79 ALA A C 1
ATOM 629 O O . ALA A 1 79 ? -1.139 -9.488 -18.909 1.00 76.88 79 ALA A O 1
ATOM 630 N N . THR A 1 80 ? -2.019 -9.179 -16.869 1.00 71.25 80 THR A N 1
ATOM 631 C CA . THR A 1 80 ? -2.401 -10.588 -16.657 1.00 71.25 80 THR A CA 1
ATOM 632 C C . THR A 1 80 ? -3.465 -11.056 -17.654 1.00 71.25 80 THR A C 1
ATOM 634 O O . THR A 1 80 ? -3.398 -12.178 -18.140 1.00 71.25 80 THR A O 1
ATOM 637 N N . LEU A 1 81 ? -4.438 -10.201 -17.986 1.00 71.25 81 LEU A N 1
ATOM 638 C CA . LEU A 1 81 ? -5.481 -10.510 -18.973 1.00 71.25 81 LEU A CA 1
ATOM 639 C C . LEU A 1 81 ? -4.989 -10.428 -20.429 1.00 71.25 81 LEU A C 1
ATOM 641 O O . LEU A 1 81 ? -5.659 -10.938 -21.320 1.00 71.25 81 LEU A O 1
ATOM 645 N N . ALA A 1 82 ? -3.857 -9.763 -20.676 1.00 65.31 82 ALA A N 1
ATOM 646 C CA . ALA A 1 82 ? -3.266 -9.593 -22.002 1.00 65.31 82 ALA A CA 1
ATOM 647 C C . ALA A 1 82 ? -2.289 -10.719 -22.392 1.00 65.31 82 ALA A C 1
ATOM 649 O O . ALA A 1 82 ? -1.767 -10.696 -23.507 1.00 65.31 82 ALA A O 1
ATOM 650 N N . VAL A 1 83 ? -2.032 -11.687 -21.504 1.00 57.97 83 VAL A N 1
ATOM 651 C CA . VAL A 1 83 ? -1.295 -12.912 -21.844 1.00 57.97 83 VAL A CA 1
ATOM 652 C C . VAL A 1 83 ? -2.301 -13.928 -22.418 1.00 57.97 83 VAL A C 1
ATOM 654 O O . VAL A 1 83 ? -3.216 -14.308 -21.685 1.00 57.97 83 VAL A O 1
ATOM 657 N N . PRO A 1 84 ? -2.190 -14.306 -23.709 1.00 55.56 84 PRO A N 1
ATOM 658 C CA . PRO A 1 84 ? -3.110 -15.229 -24.381 1.00 55.56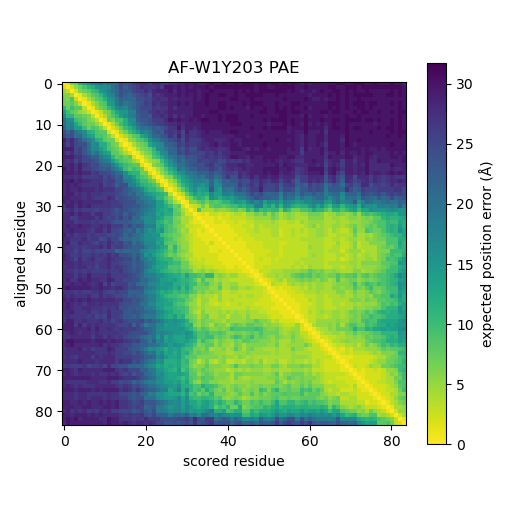 84 PRO A CA 1
ATOM 659 C C . PRO A 1 84 ? -3.003 -16.676 -23.887 1.00 55.56 84 PRO A C 1
ATOM 661 O O . PRO A 1 84 ? -1.906 -17.078 -23.433 1.00 55.56 84 PRO A O 1
#

Secondary structure (DSSP, 8-state):
---------------------------SS---HHHHHHHHHHHHHHTT--HHHHHHHTT-SSTHHHHHHHHHHHHHHHHHHT--

Mean predicted aligned error: 16.31 Å